Protein AF-A0A5J4KCA6-F1 (afdb_monomer_lite)

Organism: NCBI:txid2045279

Radius of gyration: 13.9 Å; chains: 1; bounding bo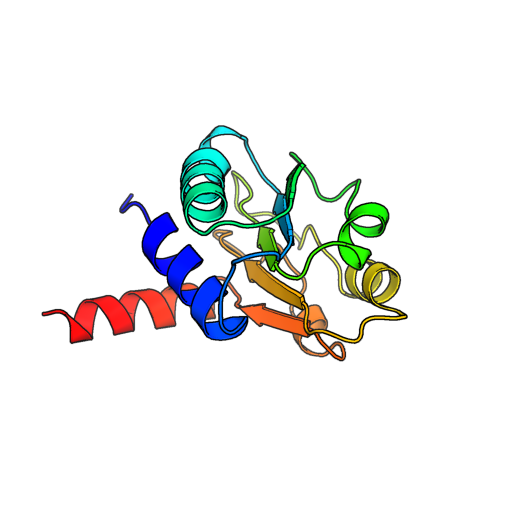x: 27×33×36 Å

pLDDT: mean 92.45, std 9.86, range [45.09, 98.62]

Structure (mmCIF, N/CA/C/O backbone):
data_AF-A0A5J4KCA6-F1
#
_entry.id   AF-A0A5J4KCA6-F1
#
loop_
_atom_site.group_PDB
_atom_site.id
_atom_site.type_symbol
_atom_site.label_atom_id
_atom_site.label_alt_id
_atom_site.label_comp_id
_atom_site.label_asym_id
_atom_site.label_entity_id
_atom_site.label_seq_id
_atom_site.pdbx_PDB_ins_code
_atom_site.Cartn_x
_atom_site.Cartn_y
_atom_site.Cartn_z
_atom_site.occupancy
_atom_site.B_iso_or_equiv
_atom_site.auth_seq_id
_atom_site.auth_comp_id
_atom_site.auth_asym_id
_atom_site.auth_atom_id
_atom_site.pdbx_PDB_model_num
ATOM 1 N N . MET A 1 1 ? 9.306 10.741 -17.096 1.00 45.09 1 MET A N 1
ATOM 2 C CA . MET A 1 1 ? 8.190 10.031 -16.433 1.00 45.09 1 MET A CA 1
ATOM 3 C C . MET A 1 1 ? 7.283 11.083 -15.836 1.00 45.09 1 MET A C 1
ATOM 5 O O . MET A 1 1 ? 7.791 11.937 -15.123 1.00 45.09 1 MET A O 1
ATOM 9 N N . GLN A 1 2 ? 5.994 11.083 -16.179 1.00 55.41 2 GLN A N 1
ATOM 10 C CA . GLN A 1 2 ? 5.014 11.933 -15.498 1.00 55.41 2 GLN A CA 1
ATOM 11 C C . GLN A 1 2 ? 5.078 11.648 -13.991 1.00 55.41 2 GLN A C 1
ATOM 13 O O . GLN A 1 2 ? 5.246 10.494 -13.595 1.00 55.41 2 GLN A O 1
ATOM 18 N N . ASN A 1 3 ? 5.000 12.688 -13.162 1.00 76.88 3 ASN A N 1
ATOM 19 C CA . ASN A 1 3 ? 4.931 12.513 -11.717 1.00 76.88 3 ASN A CA 1
ATOM 20 C C . ASN A 1 3 ? 3.569 11.890 -11.375 1.00 76.88 3 ASN A C 1
ATOM 22 O O . ASN A 1 3 ? 2.567 12.599 -11.362 1.00 76.88 3 ASN A O 1
ATOM 26 N N . LEU A 1 4 ? 3.538 10.571 -11.159 1.00 89.31 4 LEU A N 1
ATOM 27 C CA . LEU A 1 4 ? 2.315 9.817 -10.856 1.00 89.31 4 LEU A CA 1
ATOM 28 C C . LEU A 1 4 ? 1.837 10.005 -9.408 1.00 89.31 4 LEU A C 1
ATOM 30 O O . LEU A 1 4 ? 0.723 9.607 -9.065 1.00 89.31 4 LEU A O 1
ATOM 34 N N . ALA A 1 5 ? 2.669 10.596 -8.543 1.00 93.81 5 ALA A N 1
ATOM 35 C CA . ALA A 1 5 ? 2.404 10.654 -7.112 1.00 93.81 5 ALA A CA 1
ATOM 36 C C . ALA A 1 5 ? 1.085 11.364 -6.752 1.00 93.81 5 ALA A C 1
ATOM 38 O O . ALA A 1 5 ? 0.339 10.798 -5.954 1.00 93.81 5 ALA A O 1
ATOM 39 N N . PRO A 1 6 ? 0.710 12.512 -7.358 1.00 95.06 6 PRO A N 1
ATOM 40 C CA . PRO A 1 6 ? -0.575 13.151 -7.071 1.00 95.06 6 PRO A CA 1
ATOM 41 C C . PRO A 1 6 ? -1.778 12.253 -7.368 1.00 95.06 6 PRO A C 1
ATOM 43 O O . PRO A 1 6 ? -2.699 12.177 -6.558 1.00 95.06 6 PRO A O 1
ATOM 46 N N . GLN A 1 7 ? -1.774 11.535 -8.498 1.00 94.50 7 GLN A N 1
ATOM 47 C CA . GLN A 1 7 ? -2.901 10.665 -8.838 1.00 94.50 7 GLN A CA 1
ATOM 48 C C . GLN A 1 7 ? -2.957 9.435 -7.932 1.00 94.50 7 GLN A C 1
ATOM 50 O O . GLN A 1 7 ? -4.035 9.053 -7.493 1.00 94.50 7 GLN A O 1
ATOM 55 N N . VAL A 1 8 ? -1.810 8.833 -7.611 1.00 95.62 8 VAL A N 1
ATOM 56 C CA . VAL A 1 8 ? -1.750 7.686 -6.694 1.00 95.62 8 VAL A CA 1
ATOM 57 C C . VAL A 1 8 ? -2.220 8.075 -5.291 1.00 95.62 8 VAL A C 1
ATOM 59 O O . VAL A 1 8 ? -3.000 7.345 -4.686 1.00 95.62 8 VAL A O 1
ATOM 62 N N . VAL A 1 9 ? -1.805 9.240 -4.785 1.00 96.81 9 VAL A N 1
ATOM 63 C CA . VAL A 1 9 ? -2.269 9.756 -3.489 1.00 96.81 9 VAL A CA 1
ATOM 64 C C . VAL A 1 9 ? -3.771 10.041 -3.522 1.00 96.81 9 VAL A C 1
ATOM 66 O O . VAL A 1 9 ? -4.466 9.711 -2.567 1.00 96.81 9 VAL A O 1
ATOM 69 N N . SER A 1 10 ? -4.300 10.564 -4.632 1.00 96.00 10 SER A N 1
ATOM 70 C CA . SER A 1 10 ? -5.746 10.749 -4.811 1.00 96.00 10 SER A CA 1
ATOM 71 C C . SER A 1 10 ? -6.519 9.424 -4.815 1.00 96.00 10 SER A C 1
ATOM 73 O O . SER A 1 10 ? -7.589 9.349 -4.215 1.00 96.00 10 SER A O 1
ATOM 75 N N . ILE A 1 11 ? -5.975 8.364 -5.428 1.00 95.94 11 ILE A N 1
ATOM 76 C CA . ILE A 1 11 ? -6.558 7.014 -5.358 1.00 95.94 11 ILE A CA 1
ATOM 77 C C . ILE A 1 11 ? -6.580 6.532 -3.904 1.00 95.94 11 ILE A C 1
ATOM 79 O O . ILE A 1 11 ? -7.617 6.063 -3.438 1.00 95.94 11 ILE A O 1
ATOM 83 N N . ALA A 1 12 ? -5.466 6.675 -3.179 1.00 97.19 12 ALA A N 1
ATOM 84 C CA . ALA A 1 12 ? -5.380 6.287 -1.773 1.00 97.19 12 ALA A CA 1
ATOM 85 C C . ALA A 1 12 ? -6.414 7.027 -0.909 1.00 97.19 12 ALA A C 1
ATOM 87 O O . ALA A 1 12 ? -7.111 6.398 -0.114 1.00 97.19 12 ALA A O 1
ATOM 88 N N . ASP A 1 13 ? -6.537 8.343 -1.096 1.00 97.19 13 ASP A N 1
ATOM 89 C CA . ASP A 1 13 ? -7.480 9.192 -0.367 1.00 97.19 13 ASP A CA 1
ATOM 90 C C . ASP A 1 13 ? -8.932 8.761 -0.600 1.00 97.19 13 ASP A C 1
ATOM 92 O O . ASP A 1 13 ? -9.663 8.524 0.362 1.00 97.19 13 ASP A O 1
ATOM 96 N N . ALA A 1 14 ? -9.316 8.535 -1.860 1.00 95.75 14 ALA A N 1
ATOM 97 C CA . ALA A 1 14 ? -10.647 8.053 -2.212 1.00 95.75 14 ALA A CA 1
ATOM 98 C C . ALA A 1 14 ? -10.943 6.653 -1.650 1.00 95.75 14 ALA A C 1
ATOM 100 O O . ALA A 1 14 ? -12.036 6.419 -1.140 1.00 95.75 14 ALA A O 1
ATOM 101 N N . CYS A 1 15 ? -9.976 5.728 -1.700 1.00 95.12 15 CYS A N 1
ATOM 102 C CA . CYS A 1 15 ? -10.151 4.367 -1.178 1.00 95.12 15 CYS A CA 1
ATOM 103 C C . CYS A 1 15 ? -10.324 4.341 0.341 1.00 95.12 15 CYS A C 1
ATOM 105 O O . CYS A 1 15 ? -11.043 3.501 0.879 1.00 95.12 15 CYS A O 1
ATOM 107 N N . LEU A 1 16 ? -9.634 5.242 1.036 1.00 95.50 16 LEU A N 1
ATOM 108 C CA . LEU A 1 16 ? -9.664 5.319 2.486 1.00 95.50 16 LEU A CA 1
ATOM 109 C C . LEU A 1 16 ? -10.825 6.193 2.983 1.00 95.50 16 LEU A C 1
ATOM 111 O O . LEU A 1 16 ? -11.288 5.980 4.099 1.00 95.50 16 LEU A O 1
ATOM 115 N N . GLY A 1 17 ? -11.340 7.120 2.174 1.00 95.50 17 GLY A N 1
ATOM 116 C CA . GLY A 1 17 ? -12.312 8.127 2.606 1.00 95.50 17 GLY A CA 1
ATOM 117 C C . GLY A 1 17 ? -11.645 9.270 3.377 1.00 95.50 17 GLY A C 1
ATOM 118 O O . GLY A 1 17 ? -12.183 9.730 4.382 1.00 95.50 17 GLY A O 1
ATOM 119 N N . GLY A 1 18 ? -10.448 9.672 2.945 1.00 96.62 18 GLY A N 1
ATOM 120 C CA . GLY A 1 18 ? -9.621 10.700 3.578 1.00 96.62 18 GLY A CA 1
ATOM 121 C C . GLY A 1 18 ? -8.339 10.143 4.201 1.00 96.62 18 GLY A C 1
ATOM 122 O O . GLY A 1 18 ? -8.369 9.136 4.912 1.00 96.62 18 GLY A O 1
ATOM 123 N N . LEU A 1 19 ? -7.209 10.815 3.975 1.00 97.94 19 LEU A N 1
ATOM 124 C CA . LEU A 1 19 ? -5.895 10.431 4.522 1.00 97.94 19 LEU A CA 1
ATOM 125 C C . LEU A 1 19 ? -5.586 10.994 5.917 1.00 97.94 19 LEU A C 1
ATOM 127 O O . LEU A 1 19 ? -4.703 10.470 6.601 1.00 97.94 19 LEU A O 1
ATOM 131 N N . HIS A 1 20 ? -6.296 12.037 6.353 1.00 98.06 20 HIS A N 1
ATOM 132 C CA . HIS A 1 20 ? -6.024 12.698 7.629 1.00 98.06 20 HIS A CA 1
ATOM 133 C C . HIS A 1 20 ? -6.091 11.716 8.808 1.00 98.06 20 HIS A C 1
ATOM 135 O O . HIS A 1 20 ? -7.043 10.945 8.936 1.00 98.06 20 HIS A O 1
ATOM 141 N N . GLY A 1 21 ? -5.074 11.738 9.670 1.00 97.25 21 GLY A N 1
ATOM 142 C CA . GLY A 1 21 ? -5.001 10.879 10.853 1.00 97.25 21 GLY A CA 1
ATOM 143 C C . GLY A 1 21 ? -4.697 9.400 10.575 1.00 97.25 21 GLY A C 1
ATOM 144 O O . GLY A 1 21 ? -4.624 8.621 11.518 1.00 97.25 21 GLY A O 1
ATOM 145 N N . ARG A 1 22 ? -4.502 8.991 9.313 1.00 97.50 22 ARG A N 1
ATOM 146 C CA . ARG A 1 22 ? -4.124 7.612 8.950 1.00 97.50 22 ARG A CA 1
ATOM 147 C C . ARG A 1 22 ? -2.619 7.441 8.875 1.00 97.50 22 ARG A C 1
ATOM 149 O O . ARG A 1 22 ? -1.880 8.422 8.816 1.00 97.50 22 ARG A O 1
ATOM 156 N N . SER A 1 23 ? -2.179 6.192 8.779 1.00 98.25 23 SER A N 1
ATOM 157 C CA . SER A 1 23 ? -0.764 5.854 8.649 1.00 98.25 23 SER A CA 1
ATOM 158 C C . SER A 1 23 ? -0.458 5.093 7.361 1.00 98.25 23 SER A C 1
ATOM 160 O O . SER A 1 23 ? -1.262 4.273 6.908 1.00 98.25 23 SER A O 1
ATOM 162 N N . ALA A 1 24 ? 0.708 5.362 6.772 1.00 98.62 24 ALA A N 1
ATOM 163 C CA . ALA A 1 24 ? 1.187 4.722 5.547 1.00 98.62 24 ALA A CA 1
ATOM 164 C C . ALA A 1 24 ? 2.549 4.056 5.741 1.00 98.62 24 ALA A C 1
ATOM 166 O O . ALA A 1 24 ? 3.374 4.549 6.503 1.00 98.62 24 ALA A O 1
ATOM 167 N N . LEU A 1 25 ? 2.802 2.987 4.992 1.00 98.62 25 LEU A N 1
ATOM 168 C CA . LEU A 1 25 ? 4.121 2.398 4.782 1.00 98.62 25 LEU A CA 1
ATOM 169 C C . LEU A 1 25 ? 4.495 2.529 3.304 1.00 98.62 25 LEU A C 1
ATOM 171 O O . LEU A 1 25 ? 3.714 2.150 2.431 1.00 98.62 25 LEU A O 1
ATOM 175 N N . LEU A 1 26 ? 5.678 3.065 3.015 1.00 98.56 26 LEU A N 1
ATOM 176 C CA . LEU A 1 26 ? 6.220 3.145 1.662 1.00 98.56 26 LEU A CA 1
ATOM 177 C C . LEU A 1 26 ? 7.498 2.314 1.581 1.00 98.56 26 LEU A C 1
ATOM 179 O O . LEU A 1 26 ? 8.463 2.605 2.294 1.00 98.56 26 LEU A O 1
ATOM 183 N N . ILE A 1 27 ? 7.503 1.328 0.682 1.00 98.12 27 ILE A N 1
ATOM 184 C CA . ILE A 1 27 ? 8.620 0.404 0.458 1.00 98.12 27 ILE A CA 1
ATOM 185 C C . ILE A 1 27 ? 9.271 0.692 -0.897 1.00 98.12 27 ILE A C 1
ATOM 187 O O . ILE A 1 27 ? 8.587 0.692 -1.920 1.00 98.12 27 ILE A O 1
ATOM 191 N N . GLY A 1 28 ? 10.584 0.915 -0.911 1.00 96.69 28 GLY A N 1
ATOM 192 C CA . GLY A 1 28 ? 11.378 1.152 -2.121 1.00 96.69 28 GLY A CA 1
ATOM 193 C C . GLY A 1 28 ? 12.489 2.188 -1.913 1.00 96.69 28 GLY A C 1
ATOM 194 O O . GLY A 1 28 ? 12.679 2.646 -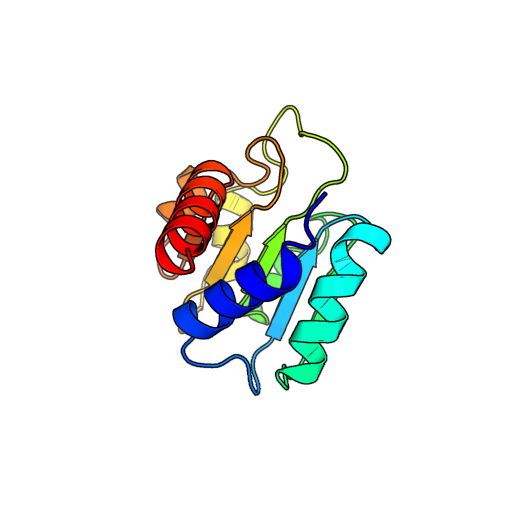0.792 1.00 96.69 28 GLY A O 1
ATOM 195 N N . PRO A 1 29 ? 13.192 2.614 -2.973 1.00 96.12 29 PRO A N 1
ATOM 196 C CA . PRO A 1 29 ? 14.239 3.632 -2.876 1.00 96.12 29 PRO A CA 1
ATOM 197 C C . PRO A 1 29 ? 13.710 4.983 -2.394 1.00 96.12 29 PRO A C 1
ATOM 199 O O . PRO A 1 29 ? 12.635 5.422 -2.826 1.00 96.12 29 PRO A O 1
ATOM 202 N N . GLU A 1 30 ? 14.473 5.670 -1.545 1.00 95.75 30 GLU A N 1
ATOM 203 C CA . GLU A 1 30 ? 14.159 7.015 -1.040 1.00 95.75 30 GLU A CA 1
ATOM 204 C C . GLU A 1 30 ? 13.751 7.991 -2.160 1.00 95.75 30 GLU A C 1
ATOM 206 O O . GLU A 1 30 ? 12.729 8.679 -2.054 1.00 95.75 30 GLU A O 1
ATOM 211 N N . GLU A 1 31 ? 14.484 8.025 -3.277 1.00 94.56 31 GLU A N 1
ATOM 212 C CA . GLU A 1 31 ? 14.247 8.984 -4.363 1.00 94.56 31 GLU A CA 1
ATOM 213 C C . GLU A 1 31 ? 12.888 8.779 -5.035 1.00 94.56 31 GLU A C 1
ATOM 215 O O . GLU A 1 31 ? 12.260 9.743 -5.481 1.00 94.56 31 GLU A O 1
ATOM 220 N N . LEU A 1 32 ? 12.419 7.528 -5.092 1.00 95.00 32 LEU A N 1
ATOM 221 C CA . LEU A 1 32 ? 11.122 7.186 -5.670 1.00 95.00 32 LEU A CA 1
ATOM 222 C C . LEU A 1 32 ? 9.974 7.466 -4.698 1.00 95.00 32 LEU A C 1
ATOM 224 O 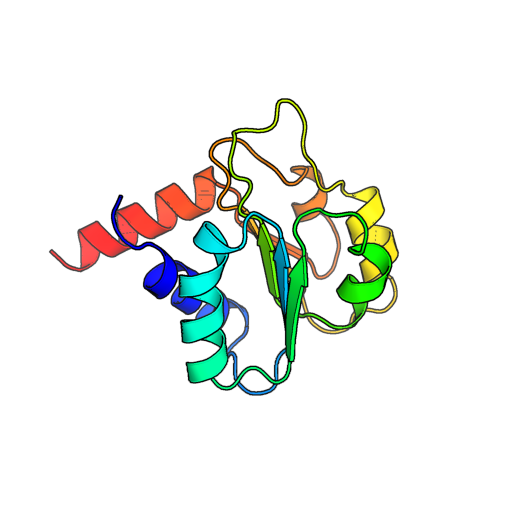O . LEU A 1 32 ? 8.881 7.823 -5.136 1.00 95.00 32 LEU A O 1
ATOM 228 N N . ARG A 1 33 ? 10.210 7.340 -3.389 1.0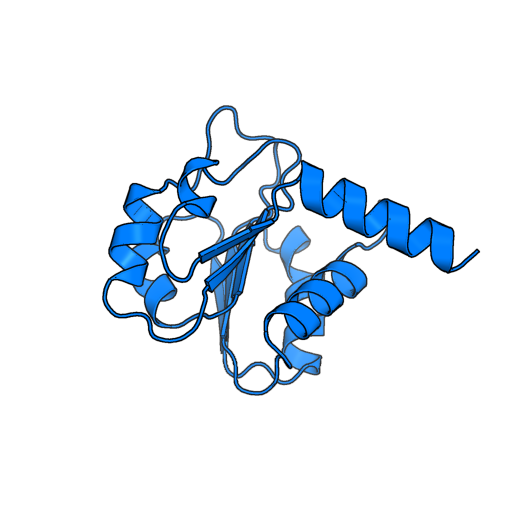0 95.69 33 ARG A N 1
ATOM 229 C CA . ARG A 1 33 ? 9.187 7.540 -2.352 1.00 95.69 33 ARG A CA 1
ATOM 230 C C . ARG A 1 33 ? 8.987 9.005 -1.985 1.00 95.69 33 ARG A C 1
ATOM 232 O O . ARG A 1 33 ? 7.865 9.398 -1.662 1.00 95.69 33 ARG A O 1
ATOM 239 N N . ARG A 1 34 ? 10.026 9.838 -2.093 1.00 95.88 34 ARG A N 1
ATOM 240 C CA . ARG A 1 34 ? 10.014 11.254 -1.682 1.00 95.88 34 ARG A CA 1
ATOM 241 C C . ARG A 1 34 ? 8.790 12.059 -2.153 1.00 95.88 34 ARG A C 1
ATOM 243 O O . ARG A 1 34 ? 8.212 12.758 -1.316 1.00 95.88 34 ARG A O 1
ATOM 250 N N . PRO A 1 35 ? 8.337 11.973 -3.424 1.00 96.12 35 PRO A N 1
ATOM 251 C CA . PRO A 1 35 ? 7.155 12.714 -3.872 1.00 96.12 35 PRO A CA 1
ATOM 252 C C . PRO A 1 35 ? 5.873 12.292 -3.142 1.00 96.12 35 PRO A C 1
ATOM 254 O O . PRO A 1 35 ? 5.035 13.131 -2.821 1.00 96.12 35 PRO A O 1
ATOM 257 N N . PHE A 1 36 ? 5.729 11.001 -2.837 1.00 97.75 36 PHE A N 1
ATOM 258 C CA . PHE A 1 36 ? 4.584 10.463 -2.105 1.00 97.75 36 PHE A CA 1
ATOM 259 C C . PHE A 1 36 ? 4.624 10.904 -0.647 1.00 97.75 36 PHE A C 1
ATOM 261 O O . PHE A 1 36 ? 3.631 11.413 -0.145 1.00 97.75 36 PHE A O 1
ATOM 268 N N . VAL A 1 37 ? 5.781 10.798 0.014 1.00 98.00 37 VAL A N 1
ATOM 269 C CA . VAL A 1 37 ? 5.953 11.235 1.410 1.00 98.00 37 VAL A CA 1
ATOM 270 C C . VAL A 1 37 ? 5.528 12.692 1.585 1.00 98.00 37 VAL A C 1
ATOM 272 O O . VAL A 1 37 ? 4.797 13.011 2.519 1.00 98.00 37 VAL A O 1
ATOM 275 N N . GLN A 1 38 ? 5.944 13.582 0.679 1.00 97.44 38 GLN A N 1
ATOM 276 C CA . GLN A 1 38 ? 5.565 14.997 0.736 1.00 97.44 38 GLN A CA 1
ATOM 277 C C . GLN A 1 38 ? 4.048 15.197 0.645 1.00 97.44 38 GLN A C 1
ATOM 279 O O . GLN A 1 38 ? 3.476 15.903 1.474 1.00 97.44 38 GLN A O 1
ATOM 284 N N . LEU A 1 39 ? 3.397 14.550 -0.321 1.00 98.31 39 LEU A N 1
ATOM 285 C CA . LEU A 1 39 ? 1.953 14.660 -0.527 1.00 98.31 39 LEU A CA 1
ATOM 286 C C . LEU A 1 39 ? 1.150 14.046 0.628 1.00 98.31 39 LEU A C 1
ATOM 288 O O . LEU A 1 39 ? 0.180 14.640 1.087 1.00 98.31 39 LEU A O 1
ATOM 292 N N . LEU A 1 40 ? 1.576 12.894 1.149 1.00 98.44 40 LEU A N 1
ATOM 293 C CA . LEU A 1 40 ? 0.929 12.236 2.287 1.00 98.44 40 LEU A CA 1
ATOM 294 C C . LEU A 1 40 ? 1.054 13.074 3.574 1.00 98.44 40 LEU A C 1
ATOM 296 O O . LEU A 1 40 ? 0.095 13.164 4.341 1.00 98.44 40 LEU A O 1
ATOM 300 N N . LYS A 1 41 ? 2.194 13.754 3.788 1.00 98.06 41 LYS A N 1
ATOM 301 C CA . LYS A 1 41 ? 2.359 14.726 4.888 1.00 98.06 41 LYS A CA 1
ATOM 302 C C . LYS A 1 41 ? 1.405 15.907 4.734 1.00 98.06 41 LYS A C 1
ATOM 304 O O . LYS A 1 41 ? 0.746 16.286 5.695 1.00 98.06 41 LYS A O 1
ATOM 309 N N . GLN A 1 42 ? 1.306 16.468 3.529 1.00 98.00 42 GLN A N 1
ATOM 310 C CA . GLN A 1 42 ? 0.384 17.571 3.233 1.00 98.00 42 GLN A CA 1
ATOM 311 C C . GLN A 1 42 ? -1.084 17.172 3.430 1.00 98.00 42 GLN A C 1
ATOM 313 O O . GLN A 1 42 ? -1.878 17.986 3.889 1.00 98.00 42 GLN A O 1
ATOM 318 N N . ALA A 1 43 ? -1.429 15.913 3.152 1.00 97.81 43 ALA A N 1
ATOM 319 C CA . ALA A 1 43 ? -2.759 15.359 3.393 1.00 97.81 43 ALA A CA 1
ATOM 320 C C . ALA A 1 43 ? -3.058 15.076 4.883 1.00 97.81 43 ALA A C 1
ATOM 322 O O . ALA A 1 43 ? -4.160 14.649 5.227 1.00 97.81 43 ALA A O 1
ATOM 323 N N . GLY A 1 44 ? -2.100 15.318 5.785 1.00 97.88 44 GLY A N 1
ATOM 324 C CA . GLY A 1 44 ? -2.295 15.208 7.228 1.00 97.88 44 GLY A CA 1
ATOM 325 C C . GLY A 1 44 ? -2.282 13.777 7.763 1.00 97.88 44 GLY A C 1
ATOM 326 O O . GLY A 1 44 ? -2.937 13.511 8.772 1.00 97.88 44 GLY A O 1
ATOM 327 N N . MET A 1 45 ? -1.569 12.852 7.111 1.00 98.12 45 MET A N 1
ATOM 328 C CA . MET A 1 45 ? -1.339 11.519 7.679 1.00 98.12 45 MET A CA 1
ATOM 329 C C . MET A 1 45 ? -0.612 11.614 9.029 1.00 98.12 45 MET A C 1
ATOM 331 O O . MET A 1 45 ? 0.318 12.403 9.192 1.00 98.12 45 MET A O 1
ATOM 335 N N . GLN A 1 46 ? -1.024 10.785 9.989 1.00 98.06 46 GLN A N 1
ATOM 336 C CA . GLN A 1 46 ? -0.460 10.744 11.339 1.00 98.06 46 GLN A CA 1
ATOM 337 C C . GLN A 1 46 ? 0.969 10.195 11.345 1.00 98.06 46 GLN A C 1
ATOM 339 O O . GLN A 1 46 ? 1.828 10.686 12.077 1.00 98.06 46 GLN A O 1
ATOM 344 N N . SER A 1 47 ? 1.229 9.138 10.576 1.00 98.25 47 SER A N 1
ATOM 345 C CA . SER A 1 47 ? 2.545 8.501 10.516 1.00 98.25 47 SER A CA 1
ATOM 346 C C . SER A 1 47 ? 2.838 7.980 9.120 1.00 98.25 47 SER A C 1
ATOM 348 O O . SER A 1 47 ? 1.977 7.421 8.445 1.00 98.25 47 SER A O 1
ATOM 350 N N . ILE A 1 48 ? 4.073 8.174 8.676 1.00 98.62 48 ILE A N 1
ATOM 351 C CA . ILE A 1 48 ? 4.553 7.698 7.382 1.00 98.62 48 ILE A CA 1
ATOM 352 C C . ILE A 1 48 ? 5.836 6.933 7.664 1.00 98.62 48 ILE A C 1
ATOM 354 O O . ILE A 1 48 ? 6.835 7.523 8.071 1.00 98.62 48 ILE A O 1
ATOM 358 N N . TYR A 1 49 ? 5.763 5.617 7.511 1.00 98.44 49 TYR A N 1
ATOM 359 C CA . TYR A 1 49 ? 6.883 4.710 7.676 1.00 98.44 49 TYR A CA 1
ATOM 360 C C . TYR A 1 49 ? 7.559 4.495 6.335 1.00 98.44 49 TYR A C 1
ATOM 362 O O . TYR A 1 49 ? 6.911 4.364 5.292 1.00 98.44 49 TYR A O 1
ATOM 370 N N . GLU A 1 50 ? 8.878 4.462 6.379 1.00 98.06 50 GLU A N 1
ATOM 371 C CA . GLU A 1 50 ? 9.717 4.514 5.207 1.00 98.06 50 GLU A CA 1
ATOM 372 C C . GLU A 1 50 ? 10.737 3.374 5.270 1.00 98.06 50 GLU A C 1
ATOM 374 O O . GLU A 1 50 ? 11.643 3.415 6.089 1.00 98.06 50 GLU A O 1
ATOM 379 N N . GLU A 1 51 ? 10.624 2.396 4.370 1.00 97.81 51 GLU A N 1
ATOM 380 C CA . GLU A 1 51 ? 11.530 1.247 4.295 1.00 97.81 51 GLU A CA 1
ATOM 381 C C . GLU A 1 51 ? 12.113 1.069 2.885 1.00 97.81 51 GLU A C 1
ATOM 383 O O . GLU A 1 51 ? 11.434 1.283 1.883 1.00 97.81 51 GLU A O 1
ATOM 388 N N . GLU A 1 52 ? 13.364 0.618 2.797 1.00 95.44 52 GLU A N 1
ATOM 389 C CA . GLU A 1 52 ? 13.992 0.246 1.516 1.00 95.44 52 GLU A CA 1
ATOM 390 C C . GLU A 1 52 ? 13.514 -1.130 1.012 1.00 95.44 52 GLU A C 1
ATOM 392 O O . GLU A 1 52 ? 13.529 -1.412 -0.185 1.00 95.44 52 GLU A O 1
ATOM 397 N N . SER A 1 53 ? 13.071 -2.006 1.922 1.00 94.19 53 SER A N 1
ATOM 398 C CA . SER A 1 53 ? 12.675 -3.391 1.628 1.00 94.19 53 SER A CA 1
ATOM 399 C C . SER A 1 53 ? 11.534 -3.871 2.533 1.00 94.19 53 SER A C 1
ATOM 401 O O . SER A 1 53 ? 11.192 -3.223 3.518 1.00 94.19 53 SER A O 1
ATOM 403 N N . ALA A 1 54 ? 10.957 -5.036 2.231 1.00 94.25 54 ALA A N 1
ATOM 404 C CA . ALA A 1 54 ? 9.829 -5.602 2.977 1.00 94.25 54 ALA A CA 1
ATOM 405 C C . ALA A 1 54 ? 10.201 -6.261 4.325 1.00 94.25 54 ALA A C 1
ATOM 407 O O . ALA A 1 54 ? 9.360 -6.898 4.949 1.00 94.25 54 ALA A O 1
ATOM 408 N N . ASN A 1 55 ? 11.430 -6.094 4.820 1.00 93.31 55 ASN A N 1
ATOM 409 C CA . ASN A 1 55 ? 11.914 -6.797 6.018 1.00 93.31 55 ASN A CA 1
ATOM 410 C C . ASN A 1 55 ? 11.185 -6.415 7.319 1.00 93.31 55 ASN A C 1
ATOM 412 O O . ASN A 1 55 ? 11.180 -7.192 8.267 1.00 93.31 55 ASN A O 1
ATOM 416 N N . GLN A 1 56 ? 10.610 -5.211 7.396 1.00 92.69 56 GLN A N 1
ATOM 417 C CA . GLN A 1 56 ? 9.871 -4.725 8.574 1.00 92.69 56 GLN A CA 1
ATOM 418 C C . GLN A 1 56 ? 8.348 -4.824 8.400 1.00 92.69 56 GLN A C 1
ATOM 420 O O . GLN A 1 56 ? 7.595 -4.286 9.216 1.00 92.69 56 GLN A O 1
ATOM 425 N N . LEU A 1 57 ? 7.884 -5.489 7.337 1.00 93.12 57 LEU A N 1
ATOM 426 C CA . LEU A 1 57 ? 6.479 -5.509 6.948 1.00 93.12 57 LEU A CA 1
ATOM 427 C C . LEU A 1 57 ? 5.588 -6.020 8.089 1.00 93.12 57 LEU A C 1
ATOM 429 O O . LEU A 1 57 ? 4.651 -5.332 8.481 1.00 93.12 57 LEU A O 1
ATOM 433 N N . ASP A 1 58 ? 5.939 -7.145 8.704 1.00 90.50 58 ASP A N 1
ATOM 434 C CA . ASP A 1 58 ? 5.157 -7.797 9.764 1.00 90.50 58 ASP A CA 1
ATOM 435 C C . ASP A 1 58 ? 4.947 -6.885 10.984 1.00 90.50 58 ASP A C 1
ATOM 437 O O . ASP A 1 58 ? 3.881 -6.865 11.601 1.00 90.50 58 ASP A O 1
ATOM 441 N N . ARG A 1 59 ? 5.965 -6.081 11.315 1.00 92.12 59 ARG A N 1
ATOM 442 C CA . ARG A 1 59 ? 5.953 -5.151 12.451 1.00 92.12 59 ARG A CA 1
ATOM 443 C C . ARG A 1 59 ? 5.114 -3.905 12.171 1.00 92.12 59 ARG A C 1
ATOM 445 O O . ARG A 1 59 ? 4.483 -3.360 13.081 1.00 92.12 59 ARG A O 1
ATOM 452 N N . LEU A 1 60 ? 5.154 -3.410 10.938 1.00 95.19 60 LEU A N 1
ATOM 453 C CA . LEU A 1 60 ? 4.545 -2.135 10.556 1.00 95.19 60 LEU A CA 1
ATOM 454 C C . LEU A 1 60 ? 3.118 -2.303 10.027 1.00 95.19 60 LEU A C 1
ATOM 456 O O . LEU A 1 60 ? 2.288 -1.413 10.214 1.00 95.19 60 LEU A O 1
ATOM 460 N N . LEU A 1 61 ? 2.795 -3.453 9.433 1.00 94.31 61 LEU A N 1
ATOM 461 C CA . LEU A 1 61 ? 1.481 -3.742 8.864 1.00 94.31 61 LEU A CA 1
ATOM 462 C C . LEU A 1 61 ? 0.310 -3.508 9.821 1.00 94.31 61 LEU A C 1
ATOM 464 O O . LEU A 1 61 ? -0.676 -2.927 9.363 1.00 94.31 61 LEU A O 1
ATOM 468 N N . PRO A 1 62 ? 0.358 -3.880 11.115 1.00 93.44 62 PRO A N 1
ATOM 469 C CA . PRO A 1 62 ? -0.752 -3.615 12.033 1.00 93.44 62 PRO A CA 1
ATOM 470 C C . PRO A 1 62 ? -1.067 -2.122 12.214 1.00 93.44 62 PRO A C 1
ATOM 472 O O . PRO A 1 62 ? -2.173 -1.770 12.615 1.00 93.44 62 PRO A O 1
ATOM 475 N N . GLN A 1 63 ? -0.113 -1.237 11.912 1.00 93.88 63 GLN A N 1
ATOM 476 C CA . GLN A 1 63 ? -0.181 0.192 12.223 1.00 93.88 63 GLN A CA 1
ATOM 477 C C . GLN A 1 63 ? -0.662 1.048 11.040 1.00 93.88 63 GLN A C 1
ATOM 479 O O . GLN A 1 63 ? -1.064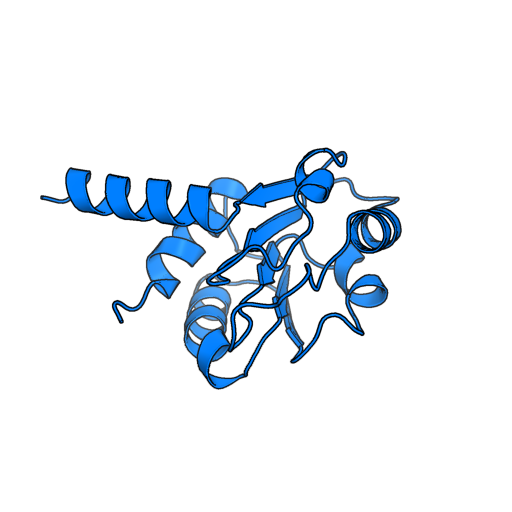 2.190 11.245 1.00 93.88 63 GLN A O 1
ATOM 484 N N . VAL A 1 64 ? -0.641 0.525 9.808 1.00 97.19 64 VAL A N 1
ATOM 485 C CA . VAL A 1 64 ? -0.807 1.325 8.576 1.00 97.19 64 VAL A CA 1
ATOM 486 C C . VAL A 1 64 ? -2.051 0.958 7.780 1.00 97.19 64 VAL A C 1
ATOM 488 O O . VAL A 1 64 ? -2.344 -0.208 7.587 1.00 97.19 64 VAL A O 1
ATOM 491 N N . GLN A 1 65 ? -2.804 1.918 7.260 1.00 97.69 65 GLN A N 1
ATOM 492 C CA . GLN A 1 65 ? -3.971 1.636 6.408 1.00 97.69 65 GLN A CA 1
ATOM 493 C C . GLN A 1 65 ? -3.617 1.706 4.917 1.00 97.69 65 GLN A C 1
ATOM 495 O O . GLN A 1 65 ? -4.400 1.273 4.075 1.00 97.69 65 GLN A O 1
ATOM 500 N N . LEU A 1 66 ? -2.426 2.217 4.599 1.00 98.62 66 LEU A N 1
ATOM 501 C CA . LEU A 1 66 ? -1.900 2.342 3.249 1.00 98.62 66 LEU A CA 1
ATOM 502 C C . LEU A 1 66 ? -0.517 1.696 3.156 1.00 98.62 66 LEU A C 1
ATOM 504 O O . LEU A 1 66 ? 0.362 1.991 3.964 1.00 98.62 66 LEU A O 1
ATOM 508 N N . LEU A 1 67 ? -0.312 0.869 2.140 1.00 98.56 67 LEU A N 1
ATOM 509 C CA . LEU A 1 67 ? 0.988 0.363 1.726 1.00 98.56 67 LEU A CA 1
ATOM 510 C C . LEU A 1 67 ? 1.229 0.772 0.272 1.00 98.56 67 LEU A C 1
ATOM 512 O O . LEU A 1 67 ? 0.420 0.462 -0.598 1.00 98.56 67 LEU A O 1
ATOM 516 N N . ILE A 1 68 ? 2.347 1.440 -0.002 1.00 98.38 68 ILE A N 1
ATOM 517 C CA . ILE A 1 68 ? 2.785 1.745 -1.367 1.00 98.38 68 ILE A CA 1
ATOM 518 C C . ILE A 1 68 ? 4.101 1.012 -1.626 1.00 98.38 68 ILE A C 1
ATOM 520 O O . ILE A 1 68 ? 5.099 1.274 -0.955 1.00 98.38 68 ILE A O 1
ATOM 524 N N . SER A 1 69 ? 4.101 0.102 -2.599 1.00 97.94 69 SER A N 1
ATOM 525 C CA . SER A 1 69 ? 5.298 -0.629 -3.029 1.00 97.94 69 SER A CA 1
ATOM 526 C C . SER A 1 69 ? 5.842 -0.018 -4.319 1.00 97.94 69 SER A C 1
ATOM 528 O O . SER A 1 69 ? 5.123 0.067 -5.315 1.00 97.94 69 SER A O 1
ATOM 530 N N . ILE A 1 70 ? 7.094 0.445 -4.302 1.00 96.19 70 ILE A N 1
ATOM 531 C CA . ILE A 1 70 ? 7.743 1.158 -5.414 1.00 96.19 70 ILE A CA 1
ATOM 532 C C . ILE A 1 70 ? 9.197 0.680 -5.584 1.00 96.19 70 ILE A C 1
ATOM 534 O O . ILE A 1 70 ? 10.139 1.437 -5.341 1.00 96.19 70 ILE A O 1
ATOM 538 N N . PRO A 1 71 ? 9.434 -0.579 -5.985 1.00 94.38 71 PRO A N 1
ATOM 539 C CA . PRO A 1 71 ? 10.792 -1.067 -6.194 1.00 94.38 71 PRO A CA 1
ATOM 540 C C . PRO A 1 71 ? 11.473 -0.358 -7.378 1.00 94.38 71 PRO A C 1
ATOM 542 O O . PRO A 1 71 ? 10.832 -0.006 -8.370 1.00 94.38 71 PRO A O 1
ATOM 545 N N . ALA A 1 72 ? 12.800 -0.195 -7.304 1.00 90.12 72 ALA A N 1
ATOM 546 C CA . ALA A 1 72 ? 13.597 0.425 -8.373 1.00 90.12 72 ALA A CA 1
ATOM 547 C C . ALA A 1 72 ? 13.536 -0.353 -9.698 1.00 90.12 72 ALA A C 1
ATOM 549 O O . ALA A 1 72 ? 13.553 0.224 -10.788 1.00 90.12 72 ALA A O 1
ATOM 550 N N . ALA A 1 73 ? 13.502 -1.681 -9.589 1.00 89.00 73 ALA A N 1
ATOM 551 C CA . ALA A 1 73 ? 13.537 -2.615 -10.701 1.00 89.00 73 ALA A CA 1
ATOM 552 C C . ALA A 1 73 ? 12.316 -3.536 -10.666 1.00 89.00 73 ALA A C 1
ATOM 554 O O . ALA A 1 73 ? 11.723 -3.762 -9.614 1.00 89.00 73 ALA A O 1
ATOM 555 N N . ALA A 1 74 ? 11.963 -4.073 -11.833 1.00 88.94 74 ALA A N 1
ATOM 556 C CA . ALA A 1 74 ? 10.975 -5.135 -11.959 1.00 88.94 74 ALA A CA 1
ATOM 557 C C . ALA A 1 74 ? 11.509 -6.389 -11.246 1.00 88.94 74 ALA A C 1
ATOM 559 O O . ALA A 1 74 ? 12.525 -6.930 -11.697 1.00 88.94 74 ALA A O 1
ATOM 560 N N . PRO A 1 75 ? 10.899 -6.840 -10.138 1.00 87.75 75 PRO A N 1
ATOM 561 C CA . PRO A 1 75 ? 11.381 -8.034 -9.470 1.00 87.75 75 PRO A CA 1
ATOM 562 C C . PRO A 1 75 ? 11.005 -9.281 -10.290 1.00 87.75 75 PRO A C 1
ATOM 564 O O . PRO A 1 75 ? 9.974 -9.309 -10.968 1.00 87.75 75 PRO A O 1
ATOM 567 N N . ALA A 1 76 ? 11.861 -10.307 -10.243 1.00 88.56 76 ALA A N 1
ATOM 568 C CA . ALA A 1 76 ? 11.620 -11.588 -10.921 1.00 88.56 76 ALA A CA 1
ATOM 569 C C . ALA A 1 76 ? 10.509 -12.406 -10.241 1.00 88.56 76 ALA A C 1
ATOM 571 O O . ALA A 1 76 ? 9.815 -13.182 -10.892 1.00 88.56 76 ALA A O 1
ATOM 572 N N . THR A 1 77 ? 10.340 -12.209 -8.935 1.00 91.81 77 THR A N 1
ATOM 573 C CA . THR A 1 77 ? 9.283 -12.786 -8.104 1.00 91.81 77 THR A CA 1
ATOM 574 C C . THR A 1 77 ? 8.726 -11.700 -7.189 1.00 91.81 77 THR A C 1
ATOM 576 O O . THR A 1 77 ? 9.474 -10.788 -6.830 1.00 91.81 77 THR A O 1
ATOM 579 N N . PRO A 1 78 ? 7.458 -11.784 -6.762 1.00 95.44 78 PRO A N 1
ATOM 580 C CA . PRO A 1 78 ? 6.914 -10.849 -5.787 1.00 95.44 78 PRO A CA 1
ATOM 581 C C . PRO A 1 78 ? 7.788 -10.745 -4.528 1.00 95.44 78 PRO A C 1
ATOM 583 O O . PRO A 1 78 ? 8.300 -11.742 -4.023 1.00 95.44 78 PRO A O 1
ATOM 586 N N . LEU A 1 79 ? 7.967 -9.519 -4.039 1.00 95.25 79 LEU A N 1
ATOM 587 C CA . LEU A 1 79 ? 8.722 -9.195 -2.825 1.00 95.25 79 LEU A CA 1
ATOM 588 C C . LEU A 1 79 ? 7.856 -9.334 -1.568 1.00 95.25 79 LEU A C 1
ATOM 590 O O . LEU A 1 79 ? 8.377 -9.502 -0.469 1.00 95.25 79 LEU A O 1
ATOM 594 N N . ILE A 1 80 ? 6.537 -9.216 -1.734 1.00 97.12 80 ILE A N 1
ATOM 595 C CA . ILE A 1 80 ? 5.550 -9.220 -0.659 1.00 97.12 80 ILE A CA 1
ATOM 596 C C . ILE A 1 80 ? 4.575 -10.366 -0.905 1.00 97.12 80 ILE A C 1
ATOM 598 O O . ILE A 1 80 ? 3.852 -10.366 -1.903 1.00 97.12 80 ILE A O 1
ATOM 602 N N . SER A 1 81 ? 4.553 -11.329 0.015 1.00 96.94 81 SER A N 1
ATOM 603 C CA . SER A 1 81 ? 3.718 -12.523 -0.091 1.00 96.94 81 SER A CA 1
ATOM 604 C C . SER A 1 81 ? 2.386 -12.392 0.643 1.00 96.94 81 SER A C 1
ATOM 606 O O . SER A 1 81 ? 2.248 -11.629 1.604 1.00 96.94 81 SER A O 1
ATOM 608 N N . ALA A 1 82 ? 1.406 -13.200 0.237 1.00 96.38 82 ALA A N 1
ATOM 609 C CA . ALA A 1 82 ? 0.129 -13.323 0.933 1.00 96.38 82 ALA A CA 1
ATOM 610 C C . ALA A 1 82 ? 0.309 -13.800 2.379 1.00 96.38 82 ALA A C 1
ATOM 612 O O . ALA A 1 82 ? -0.386 -13.319 3.271 1.00 96.38 82 ALA A O 1
ATOM 613 N N . ALA A 1 83 ? 1.278 -14.685 2.631 1.00 95.00 83 ALA A N 1
ATOM 614 C CA . ALA A 1 83 ? 1.592 -15.150 3.979 1.00 95.00 83 ALA A CA 1
ATOM 615 C C . ALA A 1 83 ? 2.059 -14.003 4.893 1.00 95.00 83 ALA A C 1
ATOM 617 O O . ALA A 1 83 ? 1.558 -13.878 6.012 1.00 95.00 83 ALA A O 1
ATOM 618 N N . ALA A 1 84 ? 2.952 -13.135 4.403 1.00 94.62 84 ALA A N 1
ATOM 619 C CA . ALA A 1 84 ? 3.444 -11.989 5.168 1.00 94.62 84 ALA A CA 1
ATOM 620 C C . ALA A 1 84 ? 2.323 -10.973 5.456 1.00 94.62 84 ALA A C 1
ATOM 622 O O . ALA A 1 84 ? 2.149 -10.532 6.595 1.00 94.62 84 ALA A O 1
ATOM 623 N N . ILE A 1 85 ? 1.485 -10.661 4.454 1.00 95.88 85 ILE A N 1
ATOM 624 C CA . ILE A 1 85 ? 0.322 -9.780 4.656 1.00 95.88 85 ILE A CA 1
ATOM 625 C C . ILE A 1 85 ? -0.665 -10.383 5.663 1.00 95.88 85 ILE A C 1
ATOM 627 O O . ILE A 1 85 ? -1.124 -9.677 6.562 1.00 95.88 85 ILE A O 1
ATOM 631 N N . ALA A 1 86 ? -0.982 -11.675 5.542 1.00 93.50 86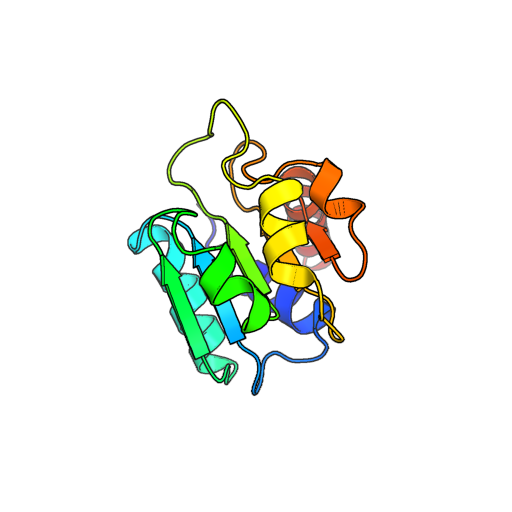 ALA A N 1
ATOM 632 C CA . ALA A 1 86 ? -1.916 -12.357 6.432 1.00 93.50 86 ALA A CA 1
ATOM 633 C C . ALA A 1 86 ? -1.435 -12.344 7.890 1.00 93.50 86 ALA A C 1
ATOM 635 O O . ALA A 1 86 ? -2.224 -12.038 8.785 1.00 93.50 86 ALA A O 1
ATOM 636 N N . GLN A 1 87 ? -0.143 -12.597 8.131 1.00 90.56 87 GLN A N 1
ATOM 637 C CA . GLN A 1 87 ? 0.443 -12.505 9.471 1.00 90.56 87 GLN A CA 1
ATOM 638 C C . GLN A 1 87 ? 0.317 -11.094 10.058 1.00 90.56 87 GLN A C 1
ATOM 640 O O . GLN A 1 87 ? -0.103 -10.944 11.204 1.00 90.56 87 GLN A O 1
ATOM 645 N N . GLY A 1 88 ? 0.602 -10.055 9.267 1.00 87.94 88 GLY A N 1
ATOM 646 C CA . GLY A 1 88 ? 0.496 -8.663 9.712 1.00 87.94 88 GLY A CA 1
ATOM 647 C C . GLY A 1 88 ? -0.936 -8.118 9.842 1.00 87.94 88 GLY A C 1
ATOM 648 O O . GLY A 1 88 ? -1.124 -7.043 10.413 1.00 87.94 88 GLY A O 1
ATOM 649 N N . CYS A 1 89 ? -1.953 -8.820 9.324 1.00 87.50 89 CYS A N 1
ATOM 650 C CA . CYS A 1 89 ? -3.349 -8.354 9.293 1.00 87.50 89 CYS A CA 1
ATOM 651 C C . CYS A 1 89 ? -4.306 -9.097 10.243 1.00 87.50 89 CYS A C 1
ATOM 653 O O . CYS A 1 89 ? -5.497 -8.789 10.244 1.00 87.50 89 CYS A O 1
ATOM 655 N N . GLY A 1 90 ? -3.828 -10.038 11.064 1.00 78.50 90 GLY A N 1
ATOM 656 C CA . GLY A 1 90 ? -4.683 -10.981 11.805 1.00 78.50 90 GLY A CA 1
ATOM 657 C C . GLY A 1 90 ? -5.774 -10.392 12.719 1.00 78.50 90 GLY A C 1
ATOM 658 O O . GLY A 1 90 ? -6.736 -11.087 13.027 1.00 78.50 90 GLY A O 1
ATOM 659 N N . SER A 1 91 ? -5.674 -9.128 13.144 1.00 79.94 91 SER A N 1
ATOM 660 C CA . SER A 1 91 ? -6.644 -8.464 14.038 1.00 79.94 91 SER A CA 1
ATOM 661 C C . SER A 1 91 ? -7.273 -7.193 13.450 1.00 79.94 91 SER A C 1
ATOM 663 O O . SER A 1 91 ? -7.865 -6.383 14.170 1.00 79.94 91 SER A O 1
ATOM 665 N N . ARG A 1 92 ? -7.136 -6.989 12.137 1.00 87.75 92 ARG A N 1
ATOM 666 C CA . ARG A 1 92 ? -7.470 -5.725 11.480 1.00 87.75 92 ARG A CA 1
ATOM 667 C C . ARG A 1 92 ? -8.983 -5.470 11.414 1.00 87.75 92 ARG A C 1
ATOM 669 O O . ARG A 1 92 ? -9.745 -6.353 11.049 1.00 87.75 92 ARG A O 1
ATOM 676 N N . GLN A 1 93 ? -9.396 -4.236 11.716 1.00 84.06 93 GLN A N 1
ATOM 677 C CA . GLN A 1 93 ? -10.797 -3.771 11.619 1.00 84.06 93 GLN A CA 1
ATOM 678 C C . GLN A 1 93 ? -11.026 -2.756 10.486 1.00 84.06 93 GLN A C 1
ATOM 680 O O . GLN A 1 93 ? -12.159 -2.413 10.165 1.00 84.06 93 GLN A O 1
ATOM 685 N N . VAL A 1 94 ? -9.945 -2.247 9.890 1.00 88.19 94 VAL A N 1
ATOM 686 C CA . VAL A 1 94 ? -9.966 -1.236 8.823 1.00 88.19 94 VAL A CA 1
ATOM 687 C C . VAL A 1 94 ? -9.192 -1.787 7.633 1.00 88.19 94 VAL A C 1
ATOM 689 O O . VAL A 1 94 ? -8.082 -2.270 7.846 1.00 88.19 94 VAL A O 1
ATOM 692 N N . PRO A 1 95 ? -9.711 -1.714 6.397 1.00 92.31 95 PRO A N 1
ATOM 693 C CA . PRO A 1 95 ? -9.036 -2.295 5.247 1.00 92.31 95 PRO A CA 1
ATOM 694 C C . PRO A 1 95 ? -7.625 -1.728 5.040 1.00 92.31 95 PRO A C 1
ATOM 696 O O . PRO A 1 95 ? -7.383 -0.532 5.216 1.00 92.31 95 PRO A O 1
ATOM 699 N N . LEU A 1 96 ? -6.699 -2.604 4.657 1.00 97.62 96 LEU A N 1
ATOM 700 C CA . LEU A 1 96 ? -5.384 -2.252 4.140 1.00 97.62 96 LEU A CA 1
ATOM 701 C C . LEU A 1 96 ? -5.496 -2.022 2.633 1.00 97.62 96 LEU A C 1
ATOM 703 O O . LEU A 1 96 ? -5.856 -2.935 1.889 1.00 97.62 96 LEU A O 1
ATOM 707 N N . ILE A 1 97 ? -5.152 -0.820 2.182 1.00 98.31 97 ILE A N 1
ATOM 708 C CA . ILE A 1 97 ? -5.032 -0.502 0.759 1.00 98.31 97 ILE A CA 1
ATOM 709 C C . ILE A 1 97 ? -3.577 -0.687 0.342 1.00 98.31 97 ILE A C 1
ATOM 711 O O . ILE A 1 97 ? -2.683 -0.092 0.942 1.00 98.31 97 ILE A O 1
ATOM 715 N N . ILE A 1 98 ? -3.341 -1.495 -0.688 1.00 98.56 98 ILE A N 1
ATOM 716 C CA . ILE A 1 98 ? -2.013 -1.764 -1.236 1.00 98.56 98 ILE A CA 1
ATOM 717 C C . ILE A 1 98 ? -1.960 -1.235 -2.664 1.00 98.56 98 ILE A C 1
ATOM 719 O O . ILE A 1 98 ? -2.740 -1.660 -3.513 1.00 98.56 98 ILE A O 1
ATOM 723 N N . LEU A 1 99 ? -1.034 -0.317 -2.927 1.00 98.44 99 LEU A N 1
ATOM 724 C CA . LEU A 1 99 ? -0.781 0.246 -4.250 1.00 98.44 99 LEU A CA 1
ATOM 725 C C . LEU A 1 99 ? 0.577 -0.262 -4.741 1.00 98.44 99 LEU A C 1
ATOM 727 O O . LEU A 1 99 ? 1.623 0.158 -4.241 1.00 98.44 99 LEU A O 1
ATOM 731 N N . ASP A 1 100 ? 0.560 -1.183 -5.702 1.00 97.69 100 ASP A N 1
ATOM 732 C CA . ASP A 1 100 ? 1.771 -1.748 -6.295 1.00 97.69 100 ASP A CA 1
ATOM 733 C C . ASP A 1 100 ? 2.177 -0.946 -7.541 1.00 97.69 100 ASP A C 1
ATOM 735 O O . ASP A 1 100 ? 1.603 -1.094 -8.620 1.00 97.69 100 ASP A O 1
ATOM 739 N N . LEU A 1 101 ? 3.166 -0.062 -7.383 1.00 95.88 101 LEU A N 1
ATOM 740 C CA . LEU A 1 101 ? 3.683 0.814 -8.443 1.00 95.88 101 LEU A CA 1
ATOM 741 C C . LEU A 1 101 ? 4.878 0.214 -9.188 1.00 95.88 101 LEU A C 1
ATOM 743 O O . LEU A 1 101 ? 5.561 0.916 -9.941 1.00 95.88 101 LEU A O 1
ATOM 747 N N . ALA A 1 102 ? 5.162 -1.068 -8.976 1.00 94.38 102 ALA A N 1
ATOM 748 C CA . ALA A 1 102 ? 6.233 -1.754 -9.669 1.00 94.38 102 ALA A CA 1
ATOM 749 C C . ALA A 1 102 ? 5.943 -1.905 -11.175 1.00 94.38 102 ALA A C 1
ATOM 751 O O . ALA A 1 102 ? 4.808 -1.823 -11.643 1.00 94.38 102 ALA A O 1
ATOM 752 N N . ARG A 1 103 ? 6.989 -2.143 -11.975 1.00 91.06 103 ARG A N 1
ATOM 753 C CA . ARG A 1 103 ? 6.835 -2.406 -13.423 1.00 91.06 103 ARG A CA 1
ATOM 754 C C . ARG A 1 103 ? 6.269 -3.801 -13.715 1.00 91.06 103 ARG A C 1
ATOM 756 O O . ARG A 1 103 ? 5.582 -3.981 -14.715 1.00 91.06 103 ARG A O 1
ATOM 763 N N . SER A 1 104 ? 6.574 -4.759 -12.848 1.00 92.12 104 SER A N 1
ATOM 764 C CA . SER A 1 104 ? 5.982 -6.096 -12.746 1.00 92.12 104 SER A CA 1
ATOM 765 C C . SER A 1 104 ? 5.490 -6.281 -11.308 1.00 92.12 104 SER A C 1
ATOM 767 O O . SER A 1 104 ? 6.053 -5.626 -10.432 1.00 92.12 104 SER A O 1
ATOM 769 N N . PRO A 1 105 ? 4.478 -7.130 -11.043 1.00 95.81 105 PRO A N 1
ATOM 770 C CA . PRO A 1 105 ? 3.925 -7.295 -9.701 1.00 95.81 105 PRO A CA 1
ATOM 771 C C . PRO A 1 105 ? 5.012 -7.525 -8.645 1.00 95.81 105 PRO A C 1
ATOM 773 O O . PRO A 1 105 ? 5.774 -8.490 -8.717 1.00 95.81 105 PRO A O 1
ATOM 776 N N . SER A 1 106 ? 5.093 -6.615 -7.677 1.00 97.19 106 SER A N 1
ATOM 777 C CA . SER A 1 106 ? 5.953 -6.749 -6.499 1.00 97.19 106 SER A CA 1
ATOM 778 C C . SER A 1 106 ? 5.209 -7.353 -5.310 1.00 97.19 106 SER A C 1
ATOM 780 O O . SER A 1 106 ? 5.838 -7.769 -4.338 1.00 97.19 106 SER A O 1
ATOM 782 N N . VAL A 1 107 ? 3.885 -7.442 -5.407 1.00 97.88 107 VAL A N 1
ATOM 783 C CA . VAL A 1 107 ? 2.994 -8.065 -4.431 1.00 97.88 107 VAL A CA 1
ATOM 784 C C . VAL A 1 107 ? 2.355 -9.298 -5.066 1.00 97.88 107 VAL A C 1
ATOM 786 O O . VAL A 1 107 ? 1.944 -9.257 -6.225 1.00 97.88 107 VAL A O 1
ATOM 789 N N . GLU A 1 108 ? 2.284 -10.408 -4.331 1.00 97.94 108 GLU A N 1
ATOM 790 C CA . GLU A 1 108 ? 1.596 -11.611 -4.803 1.00 97.94 108 GLU A CA 1
ATOM 791 C C . GLU A 1 108 ? 0.117 -11.325 -5.078 1.00 97.94 108 GLU A C 1
ATOM 793 O O . GLU A 1 108 ? -0.575 -10.725 -4.260 1.00 97.94 108 GLU A O 1
ATOM 798 N N . GLU A 1 109 ? -0.405 -11.833 -6.192 1.00 94.88 109 GLU A N 1
ATOM 799 C CA . GLU A 1 109 ? -1.808 -11.635 -6.576 1.00 94.88 109 GLU A CA 1
ATOM 800 C C . GLU A 1 109 ? -2.790 -12.189 -5.526 1.00 94.88 109 GLU A C 1
ATOM 802 O O . GLU A 1 109 ? -3.827 -11.584 -5.251 1.00 94.88 109 GLU A O 1
ATOM 807 N N . MET A 1 110 ? -2.415 -13.283 -4.848 1.00 96.88 110 MET A N 1
ATOM 808 C CA . MET A 1 110 ? -3.198 -13.894 -3.765 1.00 96.88 110 MET A CA 1
ATOM 809 C C . MET A 1 110 ? -3.461 -12.947 -2.585 1.00 96.88 110 MET A C 1
ATOM 811 O O . MET A 1 110 ? -4.416 -13.161 -1.841 1.00 96.88 110 MET A O 1
ATOM 815 N N . VAL A 1 111 ? -2.669 -11.882 -2.418 1.00 97.12 111 VAL A N 1
ATOM 816 C CA . VAL A 1 111 ? -2.902 -10.851 -1.395 1.00 97.12 111 VAL A CA 1
ATOM 817 C C . VAL A 1 111 ? -4.274 -10.194 -1.565 1.00 97.12 111 VAL A C 1
ATOM 819 O O . VAL A 1 111 ? -4.926 -9.889 -0.569 1.00 97.12 111 VAL A O 1
ATOM 822 N N . GLY A 1 112 ? -4.751 -10.028 -2.804 1.00 95.25 112 GLY A N 1
ATOM 823 C CA . GLY A 1 112 ? -6.072 -9.457 -3.090 1.00 95.25 112 GLY A CA 1
ATOM 824 C C . GLY A 1 112 ? -7.250 -10.331 -2.643 1.00 95.25 112 GLY A C 1
ATOM 825 O O . GLY A 1 112 ? -8.383 -9.859 -2.632 1.00 95.25 112 GLY A O 1
ATOM 826 N N . LEU A 1 113 ? -6.997 -11.587 -2.262 1.00 95.25 113 LEU A N 1
ATOM 827 C CA . LEU A 1 113 ? -8.009 -12.517 -1.753 1.00 95.25 113 LEU A CA 1
ATOM 828 C C . LEU A 1 113 ? -8.110 -12.500 -0.220 1.00 95.25 113 LEU A C 1
ATOM 830 O O . LEU A 1 113 ? -8.993 -13.149 0.344 1.00 95.25 113 LEU A O 1
ATOM 834 N N . LEU A 1 114 ? -7.203 -11.798 0.467 1.00 94.62 114 LEU A N 1
ATOM 835 C CA . LEU A 1 114 ? -7.198 -11.728 1.923 1.00 94.62 114 LEU A CA 1
ATOM 836 C C . LEU A 1 114 ? -8.334 -10.830 2.440 1.00 94.62 114 LEU A C 1
ATOM 838 O O . LEU A 1 114 ? -8.645 -9.798 1.840 1.00 94.62 114 LEU A O 1
ATOM 842 N N . PRO A 1 115 ? -8.946 -11.178 3.586 1.00 91.75 115 PRO A N 1
ATOM 843 C CA . PRO A 1 115 ? -9.967 -10.337 4.191 1.00 91.75 115 PRO A CA 1
ATOM 844 C C . PRO A 1 115 ? -9.369 -8.990 4.604 1.00 91.75 115 PRO A C 1
ATOM 846 O O . PRO A 1 115 ? -8.236 -8.917 5.078 1.00 91.75 115 PRO A O 1
ATOM 849 N N . PHE A 1 116 ? -10.156 -7.922 4.457 1.00 92.75 116 PHE A N 1
ATOM 850 C CA . PHE A 1 116 ? -9.743 -6.552 4.785 1.00 92.75 116 PHE A CA 1
ATOM 851 C C . PHE A 1 116 ? -8.495 -6.071 4.026 1.00 92.75 116 PHE A C 1
ATOM 853 O O . PHE A 1 116 ? -7.789 -5.188 4.509 1.00 92.75 116 PHE A O 1
ATOM 860 N N . VAL A 1 117 ? -8.227 -6.608 2.834 1.00 96.31 117 VAL A N 1
ATOM 861 C CA . VAL A 1 117 ? -7.157 -6.139 1.949 1.00 96.31 117 VAL A CA 1
ATOM 862 C C . VAL A 1 117 ? -7.748 -5.739 0.602 1.00 96.31 117 VAL A C 1
ATOM 864 O O . VAL A 1 117 ? -8.605 -6.425 0.055 1.00 96.31 117 VAL A O 1
ATOM 867 N N . CYS A 1 118 ? -7.285 -4.616 0.060 1.00 96.94 118 CYS A N 1
ATOM 868 C CA . CYS A 1 118 ? -7.567 -4.202 -1.306 1.00 96.94 118 CYS A CA 1
ATOM 869 C C . CYS A 1 118 ? -6.237 -3.970 -2.020 1.00 96.94 118 CYS A C 1
ATOM 871 O O . CYS A 1 118 ? -5.500 -3.040 -1.684 1.00 96.94 118 CYS A O 1
ATOM 873 N N . LEU A 1 119 ? -5.923 -4.840 -2.978 1.00 98.19 119 LEU A N 1
ATOM 874 C CA . LEU A 1 119 ? -4.723 -4.739 -3.796 1.00 98.19 119 LEU A CA 1
ATOM 875 C C . LEU A 1 119 ? -5.055 -4.053 -5.121 1.00 98.19 119 LEU A C 1
ATOM 877 O O . LEU A 1 119 ? -5.911 -4.521 -5.866 1.00 98.19 119 LEU A O 1
ATOM 881 N N . TYR A 1 120 ? -4.322 -2.990 -5.431 1.00 97.75 120 TYR A N 1
ATOM 882 C CA . TYR A 1 120 ? -4.253 -2.405 -6.761 1.00 97.75 120 TYR A CA 1
ATOM 883 C C . TYR A 1 120 ? -2.935 -2.815 -7.405 1.00 97.75 120 TYR A C 1
ATOM 885 O O . TYR A 1 120 ? -1.865 -2.336 -7.016 1.00 97.75 120 TYR A O 1
ATOM 893 N N . THR A 1 121 ? -3.018 -3.711 -8.386 1.00 96.94 121 THR A N 1
ATOM 894 C CA . THR A 1 121 ? -1.848 -4.198 -9.124 1.00 96.94 121 THR A CA 1
ATOM 895 C C . THR A 1 121 ? -1.292 -3.113 -10.058 1.00 96.94 121 THR A C 1
ATOM 897 O O . THR A 1 121 ? -2.002 -2.149 -10.386 1.00 96.94 121 THR A O 1
ATOM 900 N N . PRO A 1 122 ? -0.070 -3.281 -10.604 1.00 95.25 122 PRO A N 1
ATOM 901 C CA . PRO A 1 122 ? 0.440 -2.371 -11.626 1.00 95.25 122 PRO A CA 1
ATOM 902 C C . PRO A 1 122 ? -0.501 -2.235 -12.831 1.00 95.25 122 PRO A C 1
ATOM 904 O O . PRO A 1 122 ? -0.639 -1.149 -13.397 1.00 95.25 122 PRO A O 1
ATOM 907 N N . ALA A 1 123 ? -1.176 -3.322 -13.223 1.00 94.50 123 ALA A N 1
ATOM 908 C CA . ALA A 1 123 ? -2.120 -3.318 -14.337 1.00 94.50 123 ALA A CA 1
ATOM 909 C C . ALA A 1 123 ? -3.381 -2.495 -14.020 1.00 94.50 123 ALA A C 1
ATOM 911 O O . ALA A 1 123 ? -3.845 -1.727 -14.871 1.00 94.50 123 ALA A O 1
ATOM 912 N N . ASP A 1 124 ? -3.903 -2.606 -12.797 1.00 95.00 124 ASP A N 1
ATOM 913 C CA . ASP A 1 124 ? -5.064 -1.833 -12.347 1.00 95.00 124 ASP A CA 1
ATOM 914 C C . ASP A 1 124 ? -4.748 -0.344 -12.317 1.00 95.00 124 ASP A C 1
ATOM 916 O O . ASP A 1 124 ? -5.476 0.464 -12.897 1.00 95.00 124 ASP A O 1
ATOM 920 N N . LEU A 1 125 ? -3.615 0.023 -11.716 1.00 94.50 125 LEU A N 1
ATOM 921 C CA . LEU A 1 125 ? -3.189 1.414 -11.607 1.00 94.50 125 LEU A CA 1
ATOM 922 C C . LEU A 1 125 ? -2.920 2.019 -12.982 1.00 94.50 125 LEU A C 1
ATOM 924 O O . LEU A 1 125 ? -3.379 3.126 -13.255 1.00 94.50 125 LEU A O 1
ATOM 928 N N . GLN A 1 126 ? -2.283 1.289 -13.901 1.00 92.50 126 GLN A N 1
ATOM 929 C CA . GLN A 1 126 ? -2.132 1.750 -15.284 1.00 92.50 126 GLN A CA 1
ATOM 930 C C . GLN A 1 126 ? -3.483 2.014 -15.958 1.00 92.50 126 GLN A C 1
ATOM 932 O O . GLN A 1 126 ? -3.632 3.030 -16.640 1.00 92.50 126 GLN A O 1
ATOM 937 N N . ARG A 1 127 ? -4.473 1.132 -15.774 1.00 92.31 127 ARG A N 1
ATOM 938 C CA . ARG A 1 127 ? -5.820 1.319 -16.333 1.00 92.31 127 ARG A CA 1
ATOM 939 C C . ARG A 1 127 ? -6.509 2.542 -15.723 1.00 92.31 127 ARG A C 1
ATOM 941 O O . ARG A 1 127 ? -7.042 3.362 -16.468 1.00 92.31 127 ARG A O 1
ATOM 948 N N . ILE A 1 128 ? -6.471 2.691 -14.399 1.00 91.06 128 ILE A N 1
ATOM 949 C CA . ILE A 1 128 ? -7.085 3.819 -13.683 1.00 91.06 128 ILE A CA 1
ATOM 950 C C . ILE A 1 128 ? -6.451 5.142 -14.126 1.00 91.06 128 ILE A C 1
ATOM 952 O O . ILE A 1 128 ? -7.160 6.069 -14.511 1.00 91.06 128 ILE A O 1
ATOM 956 N N . LEU A 1 129 ? -5.119 5.213 -14.151 1.00 88.19 129 LEU A N 1
ATOM 957 C CA . LEU A 1 129 ? -4.379 6.426 -14.496 1.00 88.19 129 LEU A CA 1
ATOM 958 C C . LEU A 1 129 ? -4.602 6.848 -15.956 1.00 88.19 129 LEU A C 1
ATOM 960 O O . LEU A 1 129 ? -4.785 8.036 -16.228 1.00 88.19 129 LEU A O 1
ATOM 964 N N . ARG A 1 130 ? -4.659 5.892 -16.894 1.00 86.38 130 ARG A N 1
ATOM 965 C CA . ARG A 1 130 ? -5.003 6.179 -18.300 1.00 86.38 130 ARG A CA 1
ATOM 966 C C . ARG A 1 130 ? -6.425 6.723 -18.434 1.00 86.38 130 ARG A C 1
ATOM 968 O O . ARG A 1 130 ? -6.635 7.714 -19.129 1.00 86.38 130 ARG A O 1
ATOM 975 N N . ASN A 1 131 ? -7.388 6.116 -17.743 1.00 81.00 131 ASN A N 1
ATOM 976 C CA . ASN A 1 131 ? -8.791 6.529 -17.811 1.00 81.00 131 ASN A CA 1
ATOM 977 C C . ASN A 1 131 ? -9.025 7.917 -17.195 1.00 81.00 131 ASN A C 1
ATOM 979 O O . ASN A 1 131 ? -9.839 8.683 -17.706 1.00 81.00 131 ASN A O 1
ATOM 983 N N . SER A 1 132 ? -8.301 8.260 -16.129 1.00 73.75 132 SER A N 1
ATOM 984 C CA . SER A 1 132 ? -8.355 9.595 -15.521 1.00 73.75 132 SER A CA 1
ATOM 985 C C . SER A 1 132 ? -7.781 10.676 -16.440 1.00 73.75 132 SER A C 1
ATOM 987 O O . SER A 1 132 ? -8.299 11.787 -16.467 1.00 73.75 132 SER A O 1
ATOM 989 N N . CYS A 1 133 ? -6.760 10.350 -17.239 1.00 60.66 133 CYS A N 1
ATOM 990 C CA . CYS A 1 133 ? -6.207 11.267 -18.237 1.00 60.66 133 CYS A CA 1
ATOM 991 C C . CYS A 1 133 ? -7.187 11.513 -19.400 1.00 60.66 133 CYS A C 1
ATOM 993 O O . CYS A 1 133 ? -7.390 12.657 -19.798 1.00 60.66 133 CYS A O 1
ATOM 995 N N . ALA A 1 134 ? -7.866 10.463 -19.877 1.00 62.28 134 ALA A N 1
ATOM 996 C CA . ALA A 1 134 ? -8.842 10.565 -20.965 1.00 62.28 134 ALA A CA 1
ATOM 997 C C . ALA A 1 134 ? -10.106 11.369 -20.602 1.00 62.28 134 ALA A C 1
ATOM 999 O O . ALA A 1 134 ? -10.734 11.933 -21.486 1.00 62.28 134 ALA A O 1
ATOM 1000 N N . LYS A 1 135 ? -10.490 11.429 -19.319 1.00 58.41 135 LYS A N 1
ATOM 1001 C CA . LYS A 1 135 ? -11.645 12.219 -18.846 1.00 58.41 135 LYS A CA 1
ATOM 1002 C C . LYS A 1 135 ? -11.340 13.703 -18.614 1.00 58.41 135 LYS A C 1
ATOM 1004 O O . LYS A 1 135 ? -12.271 14.481 -18.443 1.00 58.41 135 LYS A O 1
ATOM 1009 N N . ALA A 1 136 ? -10.064 14.074 -18.541 1.00 55.72 136 ALA A N 1
ATOM 1010 C CA . ALA A 1 136 ? -9.613 15.449 -18.321 1.00 55.72 136 ALA A CA 1
ATOM 1011 C C . ALA A 1 136 ? -9.230 16.174 -19.628 1.00 55.72 136 ALA A C 1
ATOM 1013 O O . ALA A 1 136 ? -8.721 17.293 -19.570 1.00 55.72 136 ALA A O 1
ATOM 1014 N N . SER A 1 137 ? -9.432 15.513 -20.774 1.00 47.25 137 SER A N 1
ATOM 1015 C CA . SER A 1 137 ? -9.202 16.024 -22.134 1.00 47.25 137 SER A CA 1
ATOM 1016 C C . SER A 1 137 ? -10.536 16.325 -22.805 1.00 47.25 137 SER A C 1
ATOM 1018 O O . SER A 1 137 ? -10.581 17.293 -23.592 1.00 47.25 137 SER A O 1
#

Foldseek 3Di:
DPPCQVVVVVVVCVVQVAQAQFEEEEEADPVNCVSNVVVSVVSHHPYYHYYPACPCVLVCLLRHQEYEYDYPAADPDARAELVSNCNSCVPDPAAREYEYCYPHHNYDPCNCVDPSYHYQGNVNSVVVVVVVVVVVD

Secondary structure (DSSP, 8-state):
----HHHHHHHHHHHHT--TT-EEEEES-HHHHHHHHHHHHHTT-SEEEEESSGGGHHHHGGG-SEEEE--SS--SS-SB-HHHHHHHHTT-SSPEEEEE-SSS-SB-GGGGGSTTEEEE-HHHHHHHHHHHHHTT-

Sequence (137 aa):
MQNLAPQVVSIADACLGGLHGRSALLIGPEELRRPFVQLLKQAGMQSIYEEESANQLDRLLPQVQLLISIPAAAPATPLISAAAIAQGCGSRQVPLIILDLARSPSVEEMVGLLPFVCLYTPADLQRILRNSCAKAS